Protein AF-A0A923MIB2-F1 (afdb_monomer_lite)

Organism: NCBI:txid2763042

pLDDT: mean 70.45, std 13.37, range [32.12, 87.5]

Structure (mmCIF, N/CA/C/O backbone):
data_AF-A0A923MIB2-F1
#
_entry.id   AF-A0A923MIB2-F1
#
loop_
_atom_site.group_PDB
_atom_site.id
_atom_site.type_symbol
_atom_site.label_atom_id
_atom_site.label_alt_id
_atom_site.label_comp_id
_atom_site.label_asym_id
_atom_site.label_entity_id
_atom_site.label_seq_id
_atom_site.pdbx_PDB_ins_code
_atom_site.Cartn_x
_atom_site.Cartn_y
_atom_site.Cartn_z
_atom_site.occupancy
_atom_site.B_iso_or_equiv
_atom_site.auth_seq_id
_atom_site.auth_comp_id
_atom_site.auth_asym_id
_atom_site.auth_atom_id
_atom_site.pdbx_PDB_model_num
ATOM 1 N N . MET A 1 1 ? -17.174 -15.415 28.365 1.00 32.12 1 MET A N 1
ATOM 2 C CA . MET A 1 1 ? -15.814 -15.024 27.937 1.00 32.12 1 MET A CA 1
ATOM 3 C C . MET A 1 1 ? -15.917 -14.420 26.541 1.00 32.12 1 MET A C 1
ATOM 5 O O . MET A 1 1 ? -16.147 -15.159 25.591 1.00 32.12 1 MET A O 1
ATOM 9 N N . LYS A 1 2 ? -15.910 -13.082 26.428 1.00 36.69 2 LYS A N 1
ATOM 10 C CA . LYS A 1 2 ? -15.958 -12.380 25.132 1.00 36.69 2 LYS A CA 1
ATOM 11 C C . LYS A 1 2 ? -14.562 -12.450 24.509 1.00 36.69 2 LYS A C 1
ATOM 13 O O . LYS A 1 2 ? -13.572 -12.295 25.211 1.00 36.69 2 LYS A O 1
ATOM 18 N N . LYS A 1 3 ? -14.502 -12.791 23.223 1.00 38.03 3 LYS A N 1
ATOM 19 C CA . LYS A 1 3 ? -13.264 -12.937 22.452 1.00 38.03 3 LYS A CA 1
ATOM 20 C C . LYS A 1 3 ? -12.641 -11.552 22.247 1.00 38.03 3 LYS A C 1
ATOM 22 O O . LYS A 1 3 ? -12.900 -10.903 21.244 1.00 38.03 3 LYS A O 1
ATOM 27 N N . ASP A 1 4 ? -11.841 -11.127 23.217 1.00 43.84 4 ASP A N 1
ATOM 28 C CA . ASP A 1 4 ? -10.958 -9.949 23.198 1.00 43.84 4 ASP A CA 1
ATOM 29 C C . ASP A 1 4 ? -9.702 -10.196 22.340 1.00 43.84 4 ASP A C 1
ATOM 31 O O . ASP A 1 4 ? -8.575 -9.865 22.697 1.00 43.84 4 ASP A O 1
ATOM 35 N N . ILE A 1 5 ? -9.877 -10.868 21.203 1.00 48.31 5 ILE A N 1
ATOM 36 C CA . ILE A 1 5 ? -8.764 -11.257 20.348 1.00 48.31 5 ILE A CA 1
ATOM 37 C C . ILE A 1 5 ? -8.799 -10.323 19.146 1.00 48.31 5 ILE A C 1
ATOM 39 O O . ILE A 1 5 ? -9.689 -10.422 18.305 1.00 48.31 5 ILE A O 1
ATOM 43 N N . TRP A 1 6 ? -7.773 -9.471 19.073 1.00 51.50 6 TRP A N 1
ATOM 44 C CA . TRP A 1 6 ? -7.165 -8.993 17.827 1.00 51.50 6 TRP A CA 1
ATOM 45 C C . TRP A 1 6 ? -7.499 -7.608 17.251 1.00 51.50 6 TRP A C 1
ATOM 47 O O . TRP A 1 6 ? -7.228 -7.395 16.076 1.00 51.50 6 TRP A O 1
ATOM 57 N N . LEU A 1 7 ? -7.991 -6.615 17.999 1.00 52.72 7 LEU A N 1
ATOM 58 C CA . LEU A 1 7 ? -8.203 -5.282 17.400 1.00 52.72 7 LEU A CA 1
ATOM 59 C C . LEU A 1 7 ? -7.492 -4.144 18.133 1.00 52.72 7 LEU A C 1
ATOM 61 O O . LEU A 1 7 ? -7.631 -3.962 19.340 1.00 52.72 7 LEU A O 1
ATOM 65 N N . LYS A 1 8 ? -6.701 -3.402 17.348 1.00 47.88 8 LYS A N 1
ATOM 66 C CA . LYS A 1 8 ? -5.835 -2.299 17.765 1.00 47.88 8 LYS A CA 1
ATOM 67 C C . LYS A 1 8 ? -6.677 -1.126 18.318 1.00 47.88 8 LYS A C 1
ATOM 69 O O . LYS A 1 8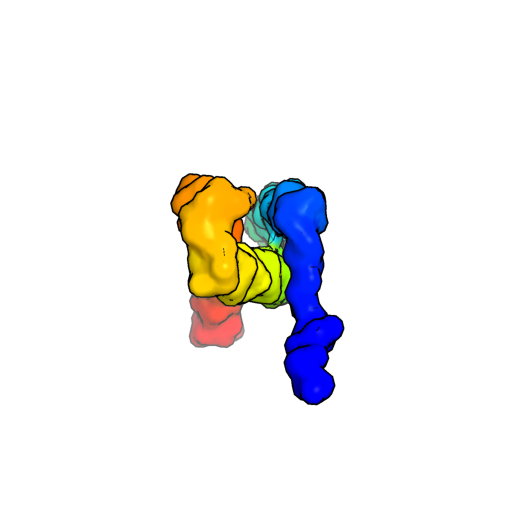 ? -7.535 -0.628 17.587 1.00 47.88 8 LYS A O 1
ATOM 74 N N . PRO A 1 9 ? -6.467 -0.657 19.567 1.00 49.06 9 PRO A N 1
ATOM 75 C CA . PRO A 1 9 ? -7.171 0.497 20.137 1.00 49.06 9 PRO A CA 1
ATOM 76 C C . PRO A 1 9 ? -6.966 1.772 19.302 1.00 49.06 9 PRO A C 1
ATOM 78 O O . PRO A 1 9 ? -5.929 1.941 18.669 1.00 49.06 9 PRO A O 1
ATOM 81 N N . GLY A 1 10 ? -7.920 2.713 19.332 1.00 52.94 10 GLY A N 1
ATOM 82 C CA . GLY A 1 10 ? -7.997 3.879 18.426 1.00 52.94 10 GLY A CA 1
ATOM 83 C C . GLY A 1 10 ? -6.732 4.748 18.269 1.00 52.94 10 GLY A C 1
ATOM 84 O O . GLY A 1 10 ? -6.565 5.406 17.246 1.00 52.94 10 GLY A O 1
ATOM 85 N N . LYS A 1 11 ? -5.784 4.707 19.217 1.00 48.25 11 LYS A N 1
ATOM 86 C CA . LYS A 1 11 ? -4.469 5.371 19.101 1.00 48.25 11 LYS A CA 1
ATOM 87 C C . LYS A 1 11 ? -3.557 4.720 18.047 1.00 48.25 11 LYS A C 1
ATOM 89 O O . LYS A 1 11 ? -2.765 5.405 17.408 1.00 48.25 11 LYS A O 1
ATOM 94 N N . GLU A 1 12 ? -3.701 3.417 17.830 1.00 54.12 12 GLU A N 1
ATOM 95 C CA . GLU A 1 12 ? -2.961 2.647 16.828 1.00 54.12 12 GLU A CA 1
ATOM 96 C C . GLU A 1 12 ? -3.551 2.759 15.415 1.00 54.12 12 GLU A C 1
ATOM 98 O O . GLU A 1 12 ? -2.880 2.434 14.436 1.00 54.12 12 GLU A O 1
ATOM 103 N N . LEU A 1 13 ? -4.778 3.265 15.291 1.00 59.88 13 LEU A N 1
ATOM 104 C CA . LEU A 1 13 ? -5.420 3.546 14.007 1.00 59.88 13 LEU A CA 1
ATOM 105 C C . LEU A 1 13 ? -4.726 4.703 13.281 1.00 59.88 13 LEU A C 1
ATOM 107 O O . LEU A 1 13 ? -4.480 4.637 12.079 1.00 59.88 13 LEU A O 1
ATOM 111 N N . ASN A 1 14 ? -4.313 5.721 14.039 1.00 63.62 14 ASN A N 1
ATOM 112 C CA . ASN A 1 14 ? -3.515 6.825 13.517 1.00 63.62 14 ASN A CA 1
ATOM 113 C C . ASN A 1 14 ? -2.120 6.346 13.074 1.00 63.62 14 ASN A C 1
ATOM 115 O O . ASN A 1 14 ? -1.614 6.772 12.041 1.00 63.62 14 ASN A O 1
ATOM 119 N N . THR A 1 15 ? -1.524 5.397 13.807 1.00 65.75 15 THR A N 1
ATOM 120 C CA . THR A 1 15 ? -0.277 4.731 13.403 1.00 65.75 15 THR A CA 1
ATOM 121 C C . THR A 1 15 ? -0.456 3.933 12.110 1.00 65.75 15 THR A C 1
ATOM 123 O O . THR A 1 15 ? 0.374 4.063 11.218 1.00 65.75 15 THR A O 1
ATOM 126 N N . GLY A 1 16 ? -1.549 3.176 11.965 1.00 67.38 16 GLY A N 1
ATOM 127 C CA . GLY A 1 16 ? -1.856 2.440 10.732 1.00 67.38 16 GLY A CA 1
ATOM 128 C C . GLY A 1 16 ? -2.042 3.355 9.518 1.00 67.38 16 GLY A C 1
ATOM 129 O O . GLY A 1 16 ? -1.525 3.063 8.444 1.00 67.38 16 GLY A O 1
ATOM 130 N N . ALA A 1 17 ? -2.696 4.506 9.693 1.00 71.06 17 ALA A N 1
ATOM 131 C CA . ALA A 1 17 ? -2.836 5.504 8.632 1.00 71.06 17 ALA A CA 1
ATOM 132 C C . ALA A 1 17 ? -1.487 6.135 8.233 1.00 71.06 17 ALA A C 1
ATOM 134 O O . ALA A 1 17 ? -1.225 6.324 7.045 1.00 71.06 17 ALA A O 1
ATOM 135 N N . ILE A 1 18 ? -0.609 6.420 9.204 1.00 75.81 18 ILE A N 1
ATOM 136 C CA . ILE A 1 18 ? 0.743 6.944 8.945 1.00 75.81 18 ILE A CA 1
ATOM 137 C C . ILE A 1 18 ? 1.593 5.905 8.203 1.00 75.81 18 ILE A C 1
ATOM 139 O O . ILE A 1 18 ? 2.213 6.236 7.193 1.00 75.81 18 ILE A O 1
ATOM 143 N N . ILE A 1 19 ? 1.600 4.650 8.664 1.00 79.75 19 ILE A N 1
ATOM 144 C CA . ILE A 1 19 ? 2.373 3.572 8.030 1.00 79.75 19 ILE A CA 1
ATOM 145 C C . ILE A 1 19 ? 1.841 3.290 6.623 1.00 79.75 19 ILE A C 1
ATOM 147 O O . ILE A 1 19 ? 2.630 3.212 5.681 1.00 79.75 19 ILE A O 1
ATOM 151 N N . GLY A 1 20 ? 0.517 3.240 6.454 1.00 78.50 20 GLY A N 1
ATOM 152 C CA . GLY A 1 20 ? -0.115 3.134 5.143 1.00 78.50 20 GLY A CA 1
ATOM 153 C C . GLY A 1 20 ? 0.320 4.273 4.219 1.00 78.50 20 GLY A C 1
ATOM 154 O O . GLY A 1 20 ? 0.772 4.022 3.103 1.00 78.50 20 GLY A O 1
ATOM 155 N N . GLY A 1 21 ? 0.250 5.527 4.678 1.00 80.69 21 GLY A N 1
ATOM 156 C CA . GLY A 1 21 ? 0.653 6.696 3.889 1.00 80.69 21 GLY A CA 1
ATOM 157 C C . GLY A 1 21 ? 2.122 6.658 3.452 1.00 80.69 21 GLY A C 1
ATOM 158 O O . GLY A 1 21 ? 2.431 6.944 2.294 1.00 80.69 21 GLY A O 1
ATOM 159 N N . ILE A 1 22 ? 3.025 6.239 4.344 1.00 85.38 22 ILE A N 1
ATOM 160 C CA . ILE A 1 22 ? 4.448 6.040 4.024 1.00 85.38 22 ILE A CA 1
ATOM 161 C C . ILE A 1 22 ? 4.612 4.922 2.988 1.00 85.38 22 ILE A C 1
ATOM 163 O O . ILE A 1 22 ? 5.312 5.106 1.990 1.00 85.38 22 ILE A O 1
ATOM 167 N N . GLY A 1 23 ? 3.919 3.798 3.175 1.00 83.00 23 GLY A N 1
ATOM 168 C CA . GLY A 1 23 ? 3.882 2.701 2.212 1.00 83.00 23 GLY A CA 1
ATOM 169 C C . GLY A 1 23 ? 3.430 3.143 0.822 1.00 83.00 23 GLY A C 1
ATOM 170 O O . GLY A 1 23 ? 3.981 2.697 -0.184 1.00 83.00 23 GLY A O 1
ATOM 171 N N . PHE A 1 24 ? 2.481 4.080 0.755 1.00 81.00 24 PHE A N 1
ATOM 172 C CA . PHE A 1 24 ? 1.967 4.612 -0.507 1.00 81.00 24 PHE A CA 1
ATOM 173 C C . PHE A 1 24 ? 2.993 5.489 -1.211 1.00 81.00 24 PHE A C 1
ATOM 175 O O . PHE A 1 24 ? 3.216 5.336 -2.411 1.00 81.00 24 PHE A O 1
ATOM 182 N N . ALA A 1 25 ? 3.674 6.358 -0.466 1.00 86.06 25 ALA A N 1
ATOM 183 C CA . ALA A 1 25 ? 4.760 7.163 -1.010 1.00 86.06 25 ALA A CA 1
ATOM 184 C C . ALA A 1 25 ? 5.899 6.282 -1.557 1.00 86.06 25 ALA A C 1
ATOM 186 O O . ALA A 1 2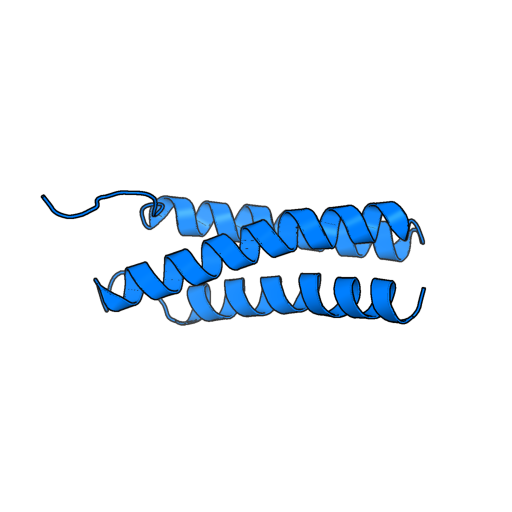5 ? 6.396 6.532 -2.656 1.00 86.06 25 ALA A O 1
ATOM 187 N N . ILE A 1 26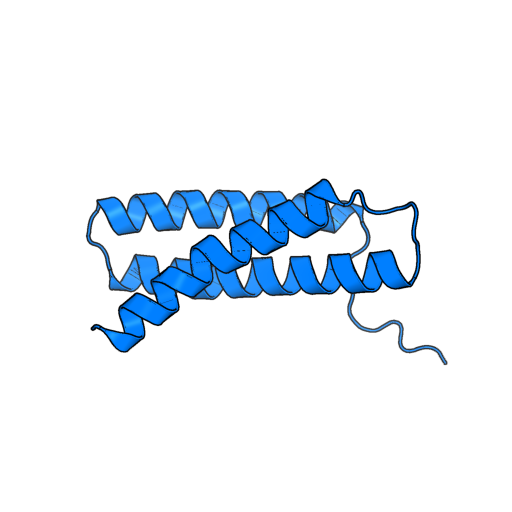 ? 6.262 5.215 -0.834 1.00 86.00 26 ILE A N 1
ATOM 188 C CA . ILE A 1 26 ? 7.268 4.236 -1.274 1.00 86.00 26 ILE A CA 1
ATOM 189 C C . ILE A 1 26 ? 6.805 3.522 -2.548 1.00 86.00 26 ILE A C 1
ATOM 191 O O . ILE A 1 26 ? 7.575 3.413 -3.502 1.00 86.00 26 ILE A O 1
ATOM 195 N N . TYR A 1 27 ? 5.547 3.080 -2.598 1.00 82.88 27 TYR A N 1
ATOM 196 C CA . TYR A 1 27 ? 4.969 2.450 -3.783 1.00 82.88 27 TYR A CA 1
ATOM 197 C C . TYR A 1 27 ? 5.042 3.359 -5.022 1.00 82.88 27 TYR A C 1
ATOM 199 O O . TYR A 1 27 ? 5.484 2.913 -6.083 1.00 82.88 27 TYR A O 1
ATOM 207 N N . ILE A 1 28 ? 4.666 4.637 -4.894 1.00 83.94 28 ILE A N 1
ATOM 208 C CA . ILE A 1 28 ? 4.729 5.606 -5.998 1.00 83.94 28 ILE A CA 1
ATOM 209 C C . ILE A 1 28 ? 6.177 5.858 -6.432 1.00 83.94 28 ILE A C 1
ATOM 211 O O . ILE A 1 28 ? 6.457 5.858 -7.630 1.00 83.94 28 ILE A O 1
ATOM 215 N N . ALA A 1 29 ? 7.108 6.010 -5.486 1.00 86.44 29 ALA A N 1
ATOM 216 C CA . ALA A 1 29 ? 8.523 6.215 -5.792 1.00 86.44 29 ALA A CA 1
ATOM 217 C C . ALA A 1 29 ? 9.138 5.012 -6.531 1.00 86.44 29 ALA A C 1
ATOM 219 O O . ALA A 1 29 ? 9.820 5.186 -7.540 1.00 86.44 29 ALA A O 1
ATOM 220 N N . LEU A 1 30 ? 8.852 3.788 -6.076 1.00 85.56 30 LEU A N 1
ATOM 221 C CA . LEU A 1 30 ? 9.310 2.556 -6.729 1.00 85.56 30 LEU A CA 1
ATOM 222 C C . LEU A 1 30 ? 8.670 2.363 -8.108 1.00 85.56 30 LEU A C 1
ATOM 224 O O . LEU A 1 30 ? 9.340 1.911 -9.037 1.00 85.56 30 LEU A O 1
ATOM 228 N N . SER A 1 31 ? 7.397 2.735 -8.253 1.00 80.44 31 SER A N 1
ATOM 229 C CA . SER A 1 31 ? 6.698 2.707 -9.541 1.00 80.44 31 SER A CA 1
ATOM 230 C C . SER A 1 31 ? 7.308 3.703 -10.531 1.00 80.44 31 SER A C 1
ATOM 232 O O . SER A 1 31 ? 7.503 3.360 -11.693 1.00 80.44 31 SER A O 1
ATOM 234 N N . ALA A 1 32 ? 7.672 4.905 -10.072 1.00 85.00 32 ALA A N 1
ATOM 235 C CA . ALA A 1 32 ? 8.331 5.923 -10.891 1.00 85.00 32 ALA A CA 1
ATOM 236 C C . ALA A 1 32 ? 9.753 5.520 -11.325 1.00 85.00 32 ALA A C 1
ATOM 238 O O . ALA A 1 32 ? 10.198 5.908 -12.401 1.00 85.00 32 ALA A O 1
ATOM 239 N N . LEU A 1 33 ? 10.447 4.717 -10.514 1.00 87.50 33 LEU A N 1
ATOM 240 C CA . LEU A 1 33 ? 11.753 4.133 -10.842 1.00 87.50 33 LEU A CA 1
ATOM 241 C C . LEU A 1 33 ? 11.657 2.891 -11.749 1.00 87.50 33 LEU A C 1
ATOM 243 O O . LEU A 1 33 ? 12.680 2.271 -12.030 1.00 87.50 33 LEU A O 1
ATOM 247 N N . GLU A 1 34 ? 10.453 2.504 -12.188 1.00 82.38 34 GLU A N 1
ATOM 248 C CA . GLU A 1 34 ? 10.183 1.290 -12.977 1.00 82.38 34 GLU A CA 1
ATOM 249 C C . GLU A 1 34 ? 10.616 -0.015 -12.278 1.00 82.38 34 GLU A C 1
ATOM 251 O O . GLU A 1 34 ? 10.739 -1.075 -12.897 1.00 82.38 34 GLU A O 1
ATOM 256 N N . TRP A 1 35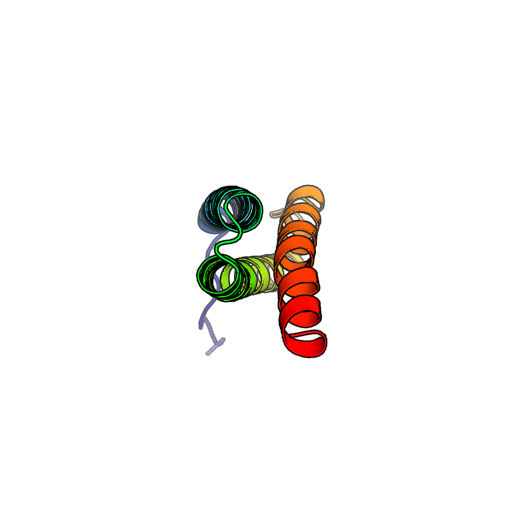 ? 10.786 0.011 -10.952 1.00 86.19 35 TRP A N 1
ATOM 257 C CA . TRP A 1 35 ? 11.124 -1.160 -10.140 1.00 86.19 35 TRP A CA 1
ATOM 258 C C . TRP A 1 35 ? 9.866 -1.973 -9.830 1.00 86.19 35 TRP A C 1
ATOM 260 O O . TRP A 1 35 ? 9.464 -2.146 -8.678 1.00 86.19 35 TRP A O 1
ATOM 270 N N . ARG A 1 36 ? 9.234 -2.480 -10.894 1.00 77.31 36 ARG A N 1
ATOM 271 C CA . ARG A 1 36 ? 7.890 -3.079 -10.879 1.00 77.31 36 ARG A CA 1
ATOM 272 C C . ARG A 1 36 ? 7.736 -4.196 -9.848 1.00 77.31 36 ARG A C 1
ATOM 274 O O . ARG A 1 36 ? 6.720 -4.237 -9.168 1.00 77.31 36 ARG A O 1
ATOM 281 N N . GLY A 1 37 ? 8.749 -5.048 -9.672 1.00 80.62 37 GLY A N 1
ATOM 282 C CA . GLY A 1 37 ? 8.719 -6.125 -8.673 1.00 80.62 37 GLY A CA 1
ATOM 283 C C . GLY A 1 37 ? 8.708 -5.623 -7.223 1.00 80.62 37 GLY A C 1
ATOM 284 O O . GLY A 1 37 ? 7.931 -6.110 -6.405 1.00 80.62 37 GLY A O 1
ATOM 285 N N . LEU A 1 38 ? 9.520 -4.608 -6.908 1.00 83.31 38 LEU A N 1
ATOM 286 C CA . LEU A 1 38 ? 9.563 -4.007 -5.570 1.00 83.31 38 LEU A CA 1
ATOM 287 C C . LEU A 1 38 ? 8.332 -3.138 -5.297 1.00 83.31 38 LEU A C 1
ATOM 289 O O . LEU A 1 38 ? 7.814 -3.157 -4.182 1.00 83.31 38 LEU A O 1
ATOM 293 N N . ALA A 1 39 ? 7.829 -2.430 -6.311 1.00 80.81 39 ALA A N 1
ATOM 294 C CA . ALA A 1 39 ? 6.570 -1.697 -6.225 1.00 80.81 39 ALA A CA 1
ATOM 295 C C . ALA A 1 39 ? 5.398 -2.646 -5.923 1.00 80.81 39 ALA A C 1
ATOM 297 O O . ALA A 1 39 ? 4.608 -2.371 -5.023 1.00 80.81 39 ALA A O 1
ATOM 298 N N . LEU A 1 40 ? 5.330 -3.799 -6.598 1.00 81.88 40 LEU A N 1
ATOM 299 C CA . LEU A 1 40 ? 4.334 -4.839 -6.322 1.00 81.88 40 LEU A CA 1
ATOM 300 C C . LEU A 1 40 ? 4.436 -5.371 -4.891 1.00 81.88 40 LEU A C 1
ATOM 302 O O . LEU A 1 40 ? 3.425 -5.485 -4.202 1.00 81.88 40 LEU A O 1
ATOM 306 N N . PHE A 1 41 ? 5.654 -5.662 -4.430 1.00 84.25 41 PHE A N 1
ATOM 307 C CA . PHE A 1 41 ? 5.879 -6.149 -3.071 1.00 84.25 41 PHE A CA 1
ATOM 308 C C . PHE A 1 41 ? 5.433 -5.126 -2.018 1.00 84.25 41 PHE A C 1
ATOM 310 O O . PHE A 1 41 ? 4.718 -5.478 -1.080 1.00 84.25 41 PHE A O 1
ATOM 317 N N . ALA A 1 42 ? 5.789 -3.851 -2.202 1.00 80.94 42 ALA A N 1
ATOM 318 C CA . ALA A 1 42 ? 5.359 -2.767 -1.325 1.00 80.94 42 ALA A CA 1
ATOM 319 C C . ALA A 1 42 ? 3.831 -2.592 -1.348 1.00 80.94 42 ALA A C 1
ATOM 321 O O . ALA A 1 42 ? 3.207 -2.520 -0.293 1.00 80.94 42 ALA A O 1
ATOM 322 N N . ALA A 1 43 ? 3.213 -2.593 -2.531 1.00 82.31 43 ALA A N 1
ATOM 323 C CA . ALA A 1 43 ? 1.767 -2.451 -2.669 1.00 82.31 43 ALA A CA 1
ATOM 324 C C . ALA A 1 43 ? 0.990 -3.589 -1.992 1.00 82.31 43 ALA A C 1
ATOM 326 O O . ALA A 1 43 ? -0.040 -3.342 -1.370 1.00 82.31 43 ALA A O 1
ATOM 327 N N . LEU A 1 44 ? 1.489 -4.827 -2.067 1.00 82.31 44 LEU A N 1
ATOM 328 C CA . LEU A 1 44 ? 0.876 -5.967 -1.387 1.00 82.31 44 LEU A CA 1
ATOM 329 C C . LEU A 1 44 ? 1.079 -5.893 0.130 1.00 82.31 44 LEU A C 1
ATOM 331 O O . LEU A 1 44 ? 0.102 -5.988 0.868 1.00 82.31 44 LEU A O 1
ATOM 335 N N . ALA A 1 45 ? 2.312 -5.682 0.599 1.00 83.50 45 ALA A N 1
ATOM 336 C CA . ALA A 1 45 ? 2.622 -5.644 2.028 1.00 83.50 45 ALA A CA 1
ATOM 337 C C . ALA A 1 45 ? 1.873 -4.508 2.747 1.00 83.50 45 ALA A C 1
ATOM 339 O O . ALA A 1 45 ? 1.162 -4.749 3.724 1.00 83.50 45 ALA A O 1
ATOM 340 N N . PHE A 1 46 ? 1.962 -3.285 2.220 1.00 78.56 46 PHE A N 1
ATOM 341 C CA . PHE A 1 46 ? 1.296 -2.124 2.807 1.00 78.56 46 PHE A CA 1
ATOM 342 C C . PHE A 1 46 ? -0.207 -2.088 2.506 1.00 78.56 46 PHE A C 1
ATOM 344 O O . PHE A 1 46 ? -0.974 -1.598 3.332 1.00 78.56 46 PHE A O 1
ATOM 351 N N . GLY A 1 47 ? -0.657 -2.643 1.376 1.00 80.44 47 GLY A N 1
ATOM 352 C CA . GLY A 1 47 ? -2.079 -2.744 1.045 1.00 80.44 47 GLY A CA 1
ATOM 353 C C . GLY A 1 47 ? -2.828 -3.706 1.968 1.00 80.44 47 GLY A C 1
ATOM 354 O O . GLY A 1 47 ? -3.944 -3.401 2.390 1.00 80.44 47 GLY A O 1
ATOM 355 N N . LEU A 1 48 ? -2.203 -4.828 2.347 1.00 79.88 48 LEU A N 1
ATOM 356 C CA . LEU A 1 48 ? -2.727 -5.737 3.372 1.00 79.88 48 LEU A CA 1
ATOM 357 C C . LEU A 1 48 ? -2.773 -5.070 4.750 1.00 79.88 48 LEU A C 1
ATOM 359 O O . LEU A 1 48 ? -3.778 -5.198 5.447 1.00 79.88 48 LEU A O 1
ATOM 363 N N . GLU A 1 49 ? -1.731 -4.328 5.131 1.00 76.38 49 GLU A N 1
ATOM 364 C CA . GLU A 1 49 ? -1.690 -3.627 6.420 1.00 76.38 49 GLU A CA 1
ATOM 365 C C . GLU A 1 49 ? -2.742 -2.502 6.497 1.00 76.38 49 GLU A C 1
ATOM 367 O O . GLU A 1 49 ? -3.473 -2.392 7.484 1.00 76.38 49 GLU A O 1
ATOM 372 N N . ALA A 1 50 ? -2.905 -1.729 5.417 1.00 73.06 50 ALA A N 1
ATOM 373 C CA . ALA A 1 50 ? -3.950 -0.714 5.287 1.00 73.06 50 ALA A CA 1
ATOM 374 C C . ALA A 1 50 ? -5.357 -1.339 5.268 1.00 73.06 50 ALA A C 1
ATOM 376 O O . ALA A 1 50 ? -6.270 -0.827 5.917 1.00 73.06 50 ALA A O 1
ATOM 377 N N . GLY A 1 51 ? -5.535 -2.475 4.587 1.00 75.75 51 GLY A N 1
ATOM 378 C CA . GLY A 1 51 ? -6.782 -3.241 4.608 1.00 75.75 51 GLY A CA 1
ATOM 379 C C . GLY A 1 51 ? -7.121 -3.766 6.007 1.00 75.75 51 GLY A C 1
ATOM 380 O O . GLY A 1 51 ? -8.269 -3.679 6.445 1.00 75.75 51 GLY A O 1
ATOM 381 N N . TYR A 1 52 ? -6.117 -4.230 6.751 1.00 70.12 52 TYR A N 1
ATOM 382 C CA . TYR A 1 52 ? -6.279 -4.671 8.133 1.00 70.12 52 TYR A CA 1
ATOM 383 C C . TYR A 1 52 ? -6.663 -3.510 9.065 1.00 70.12 52 TYR A C 1
ATOM 385 O O . TYR A 1 52 ? -7.583 -3.636 9.880 1.00 70.12 52 TYR A O 1
ATOM 393 N N . ALA A 1 53 ? -6.019 -2.351 8.906 1.00 69.56 53 ALA A N 1
ATOM 394 C CA . ALA A 1 53 ? -6.366 -1.129 9.628 1.00 69.56 53 ALA A CA 1
ATOM 395 C C . ALA A 1 53 ? -7.784 -0.633 9.283 1.00 69.56 53 ALA A C 1
ATOM 397 O O . ALA A 1 53 ? -8.508 -0.190 10.174 1.00 69.56 53 ALA A O 1
ATOM 398 N N . PHE A 1 54 ? -8.217 -0.768 8.026 1.00 71.62 54 PHE A N 1
ATOM 399 C CA . PHE A 1 54 ? -9.571 -0.428 7.585 1.00 71.62 54 PHE A CA 1
ATOM 400 C C . PHE A 1 54 ? -10.645 -1.334 8.205 1.00 71.62 54 PHE A C 1
ATOM 402 O O . PHE A 1 54 ? -11.631 -0.832 8.746 1.00 71.62 54 PHE A O 1
ATOM 409 N N . LEU A 1 55 ? -10.442 -2.656 8.189 1.00 71.56 55 LEU A N 1
ATOM 410 C CA . LEU A 1 55 ? -11.355 -3.606 8.837 1.00 71.56 55 LEU A CA 1
ATOM 411 C C . LEU A 1 55 ? -11.402 -3.393 10.354 1.00 71.56 55 LEU A C 1
ATOM 413 O O . LEU A 1 55 ? -12.477 -3.429 10.951 1.00 71.56 55 LEU A O 1
ATOM 417 N N . SER A 1 56 ? -10.255 -3.080 10.961 1.00 65.88 56 SER A N 1
ATOM 418 C CA . SER A 1 56 ? -10.179 -2.720 12.378 1.00 65.88 56 SER A CA 1
ATOM 419 C C . SER A 1 56 ? -10.970 -1.449 12.698 1.00 65.88 56 SER A C 1
ATOM 421 O O . SER A 1 56 ? -11.645 -1.381 13.724 1.00 65.88 56 SER A O 1
ATOM 423 N N . ALA A 1 57 ? -10.927 -0.451 11.812 1.00 65.62 57 ALA A N 1
ATOM 424 C CA . ALA A 1 57 ? -11.694 0.784 11.950 1.00 65.62 57 ALA A CA 1
ATOM 425 C C . ALA A 1 57 ? -13.204 0.566 11.794 1.00 65.62 57 ALA A C 1
ATOM 427 O O . ALA A 1 57 ? -13.989 1.200 12.499 1.00 65.62 57 ALA A O 1
ATOM 428 N N . LEU A 1 58 ? -13.607 -0.343 10.902 1.00 68.44 58 LEU A N 1
ATOM 429 C CA . LEU A 1 58 ? -15.001 -0.741 10.717 1.00 68.44 58 LEU A CA 1
ATOM 430 C C . LEU A 1 58 ? -15.566 -1.451 11.956 1.00 68.44 58 LEU A C 1
ATOM 432 O O . LEU A 1 58 ? -16.611 -1.027 12.447 1.00 68.44 58 LEU A O 1
ATOM 436 N N . ASP A 1 59 ? -14.866 -2.454 12.503 1.00 65.94 59 ASP A N 1
ATOM 437 C CA . ASP A 1 59 ? -15.312 -3.180 13.711 1.00 65.94 59 ASP A CA 1
ATOM 438 C C . ASP A 1 59 ? -15.339 -2.267 14.948 1.00 65.94 59 ASP A C 1
ATOM 440 O O . ASP A 1 59 ? -16.298 -2.280 15.723 1.00 65.94 59 ASP A O 1
ATOM 444 N N . CYS A 1 60 ? -14.329 -1.398 15.099 1.00 60.16 60 CYS A N 1
ATOM 445 C CA . CYS A 1 60 ? -14.276 -0.422 16.190 1.00 60.16 60 CYS A CA 1
ATOM 446 C C . CYS A 1 60 ? -15.472 0.544 16.143 1.00 60.16 60 CYS A C 1
ATOM 448 O O . CYS A 1 60 ? -16.064 0.850 17.178 1.00 60.16 60 CYS A O 1
ATOM 450 N N . ARG A 1 61 ? -15.897 0.948 14.940 1.00 59.78 61 ARG A N 1
ATOM 451 C CA . ARG A 1 61 ? -17.068 1.813 14.741 1.00 59.78 61 ARG A CA 1
ATOM 452 C C . ARG A 1 61 ? -18.400 1.087 14.931 1.00 59.78 61 ARG A C 1
ATOM 454 O O . ARG A 1 61 ? -19.390 1.724 15.288 1.00 59.78 61 ARG A O 1
ATOM 461 N N . GLU A 1 62 ? -18.452 -0.218 14.676 1.00 62.59 62 GLU A N 1
ATOM 462 C CA . GLU A 1 62 ? -19.651 -1.027 14.918 1.00 62.59 62 GLU A CA 1
ATOM 463 C C . GLU A 1 62 ? -19.930 -1.174 16.423 1.00 62.59 62 GLU A C 1
ATOM 465 O O . GLU A 1 62 ? -21.087 -1.133 16.847 1.00 62.59 62 GLU A O 1
ATOM 470 N N . LYS A 1 63 ? -18.869 -1.248 17.239 1.00 58.66 63 LYS A N 1
ATOM 471 C CA . LYS A 1 63 ? -18.964 -1.266 18.707 1.00 58.66 63 LYS A CA 1
ATOM 472 C C . LYS A 1 63 ? -19.124 0.115 19.346 1.00 58.66 63 LYS A C 1
ATOM 474 O O . LYS A 1 63 ? -19.800 0.201 20.367 1.00 58.66 63 LYS A O 1
ATOM 479 N N . ASP A 1 64 ? -18.542 1.166 18.768 1.00 52.06 64 ASP A N 1
ATOM 480 C CA . ASP A 1 64 ? -18.465 2.494 19.386 1.00 52.06 64 ASP A CA 1
ATOM 481 C C . ASP A 1 64 ? -18.627 3.598 18.318 1.00 52.06 64 ASP A C 1
ATOM 483 O O . ASP A 1 64 ? -17.682 3.992 17.631 1.00 52.06 64 ASP A O 1
ATOM 487 N N . LYS A 1 65 ? -19.868 4.078 18.122 1.00 49.91 65 LYS A N 1
ATOM 488 C CA . LYS A 1 65 ? -20.245 4.998 17.024 1.00 49.91 65 LYS A CA 1
ATOM 489 C C . LYS A 1 65 ? -19.549 6.370 17.057 1.00 49.91 65 LYS A C 1
ATOM 491 O O . LYS A 1 65 ? -19.587 7.055 16.036 1.00 49.91 65 LYS A O 1
ATOM 496 N N . ASP A 1 66 ? -18.936 6.748 18.179 1.00 51.16 66 ASP A N 1
ATOM 497 C CA . ASP A 1 66 ? -18.400 8.096 18.432 1.00 51.16 66 ASP A CA 1
ATOM 498 C C . ASP A 1 66 ? -16.858 8.166 18.401 1.00 51.16 66 ASP A C 1
ATOM 500 O O . ASP A 1 66 ? -16.281 9.230 18.190 1.00 51.16 66 ASP A O 1
ATOM 504 N N . SER A 1 67 ? -16.164 7.029 18.537 1.00 51.38 67 SER A N 1
ATOM 505 C CA . SER A 1 67 ? -14.699 7.005 18.701 1.00 51.38 67 SER A CA 1
ATOM 506 C C . SER A 1 67 ? -13.892 7.117 17.394 1.00 51.38 67 SER A C 1
ATOM 508 O O . SER A 1 67 ? -12.697 7.415 17.438 1.00 51.38 67 SER A O 1
ATOM 510 N N . VAL A 1 68 ? -14.498 6.890 16.218 1.00 51.84 68 VAL A N 1
ATOM 511 C CA . VAL A 1 68 ? -13.787 6.896 14.921 1.00 51.84 68 VAL A CA 1
ATOM 512 C C . VAL A 1 68 ? -14.519 7.753 13.886 1.00 51.84 68 VAL A C 1
ATOM 514 O O . VAL A 1 68 ? -15.606 7.413 13.416 1.00 51.84 68 VAL A O 1
ATOM 517 N N . SER A 1 69 ? -13.887 8.858 13.481 1.00 57.22 69 SER A N 1
ATOM 518 C CA . SER A 1 69 ? -14.426 9.756 12.456 1.00 57.22 69 SER A CA 1
ATOM 519 C C . SER A 1 69 ? -14.453 9.073 11.082 1.00 57.22 69 SER A C 1
ATOM 521 O O . SER A 1 69 ? -13.457 8.492 10.643 1.00 57.22 69 SER A O 1
ATOM 523 N N . TYR A 1 70 ? -15.587 9.174 10.378 1.00 56.28 70 TYR A N 1
ATOM 524 C CA . TYR A 1 70 ? -15.840 8.560 9.061 1.00 56.28 70 TYR A CA 1
ATOM 525 C C . TYR A 1 70 ? -14.726 8.863 8.045 1.00 56.28 70 TYR A C 1
ATOM 527 O O . TYR A 1 70 ? -14.396 8.029 7.206 1.00 56.28 70 TYR A O 1
ATOM 535 N N . ASN A 1 71 ? -14.086 10.025 8.176 1.00 61.19 71 ASN A N 1
ATOM 536 C CA . ASN A 1 71 ? -13.003 10.458 7.302 1.00 61.19 71 ASN A CA 1
ATOM 537 C C . ASN A 1 71 ? -11.732 9.589 7.421 1.00 61.19 71 ASN A C 1
ATOM 539 O O . ASN A 1 71 ? -11.021 9.414 6.438 1.00 61.19 71 ASN A O 1
ATOM 543 N N . ILE A 1 72 ? -11.453 9.000 8.591 1.00 64.69 72 ILE A N 1
ATOM 544 C CA . ILE A 1 72 ? -10.278 8.129 8.799 1.00 64.69 72 ILE A CA 1
ATOM 545 C C . ILE A 1 72 ? -10.545 6.716 8.271 1.00 64.69 72 ILE A C 1
ATOM 547 O O . ILE A 1 72 ? -9.669 6.121 7.641 1.00 64.69 72 ILE A O 1
ATOM 551 N N . VAL A 1 73 ? -11.766 6.203 8.474 1.00 65.94 73 VAL A N 1
ATOM 552 C CA . VAL A 1 73 ? -12.222 4.929 7.888 1.00 65.94 73 VAL A CA 1
ATOM 553 C C . VAL A 1 73 ? -12.117 5.004 6.369 1.00 65.94 73 VAL A C 1
ATOM 555 O O . VAL A 1 73 ? -11.399 4.217 5.760 1.00 65.94 73 VAL A O 1
ATOM 558 N N . TRP A 1 74 ? -12.760 5.993 5.749 1.00 69.75 74 TRP A N 1
ATOM 559 C CA . TRP A 1 74 ? -12.736 6.125 4.294 1.00 69.75 74 TRP A CA 1
ATOM 560 C C . TRP A 1 74 ? -11.371 6.538 3.751 1.00 69.75 74 TRP A C 1
ATOM 562 O O . TRP A 1 74 ? -11.006 6.075 2.676 1.00 69.75 74 TRP A O 1
ATOM 572 N N . GLY A 1 75 ? -10.581 7.314 4.499 1.00 78.19 75 GLY A N 1
ATOM 573 C CA . GLY A 1 75 ? -9.201 7.638 4.135 1.00 78.19 75 GLY A CA 1
ATOM 574 C C . GLY A 1 75 ? -8.299 6.402 4.074 1.00 78.19 75 GLY A C 1
ATOM 575 O O . GLY A 1 75 ? -7.602 6.197 3.084 1.00 78.19 75 GLY A O 1
ATOM 576 N N . THR A 1 76 ? -8.364 5.531 5.085 1.00 72.69 76 THR A N 1
ATOM 577 C CA . THR A 1 76 ? -7.573 4.285 5.126 1.00 72.69 76 THR A CA 1
ATOM 578 C C . THR A 1 76 ? -8.069 3.272 4.091 1.00 72.69 76 THR A C 1
ATOM 580 O O . THR A 1 76 ? -7.266 2.628 3.419 1.00 72.69 76 THR A O 1
ATOM 583 N N . GLY A 1 77 ? -9.389 3.174 3.903 1.00 77.50 77 GLY A N 1
ATOM 584 C CA . GLY A 1 77 ? -9.991 2.318 2.878 1.00 77.50 77 GLY A CA 1
ATOM 585 C C . GLY A 1 77 ? -9.626 2.752 1.459 1.00 77.50 77 GLY A C 1
ATOM 586 O O . GLY A 1 77 ? -9.240 1.920 0.640 1.00 77.50 77 GLY A O 1
ATOM 587 N N . ALA A 1 78 ? -9.667 4.057 1.175 1.00 79.94 78 ALA A N 1
ATOM 588 C CA . ALA A 1 78 ? -9.224 4.604 -0.104 1.00 79.94 78 ALA A CA 1
ATOM 589 C C . ALA A 1 78 ? -7.743 4.297 -0.355 1.00 79.94 78 ALA A C 1
ATOM 591 O O . ALA A 1 78 ? -7.379 3.895 -1.458 1.00 79.94 78 ALA A O 1
ATOM 592 N N . LEU A 1 79 ? -6.903 4.418 0.675 1.00 77.25 79 LEU A N 1
ATOM 593 C CA . LEU A 1 79 ? -5.482 4.109 0.572 1.00 77.25 79 LEU A CA 1
ATOM 594 C C . LEU A 1 79 ? -5.226 2.624 0.263 1.00 77.25 79 LEU A C 1
ATOM 596 O O . LEU A 1 79 ? -4.409 2.307 -0.599 1.00 77.25 79 LEU A O 1
ATOM 600 N N . ALA A 1 80 ? -5.966 1.721 0.913 1.00 80.81 80 ALA A N 1
ATOM 601 C CA . ALA A 1 80 ? -5.890 0.287 0.642 1.00 80.81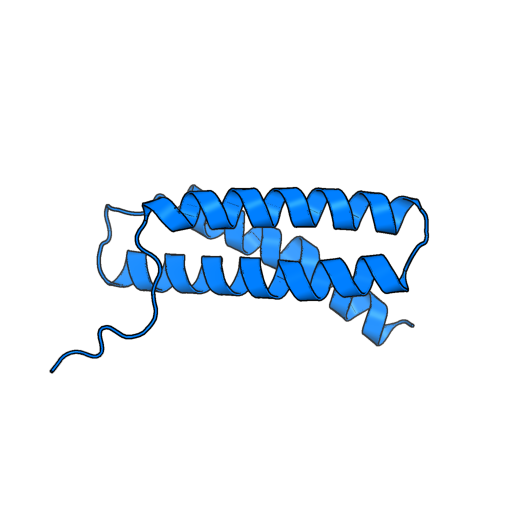 80 ALA A CA 1
ATOM 602 C C . ALA A 1 80 ? -6.281 -0.031 -0.811 1.00 80.81 80 ALA A C 1
ATOM 604 O O . ALA A 1 80 ? -5.584 -0.788 -1.486 1.00 80.81 80 ALA A O 1
ATOM 605 N N . ILE A 1 81 ? -7.343 0.596 -1.329 1.00 81.38 81 ILE A N 1
ATOM 606 C CA . ILE A 1 81 ? -7.754 0.441 -2.733 1.00 81.38 81 ILE A CA 1
ATOM 607 C C . ILE A 1 81 ? -6.669 0.980 -3.674 1.00 81.38 81 ILE A C 1
ATOM 609 O O . ILE A 1 81 ? -6.301 0.302 -4.630 1.00 81.38 81 ILE A O 1
ATOM 613 N N . LEU A 1 82 ? -6.111 2.160 -3.392 1.00 82.50 82 LEU A N 1
ATOM 614 C CA . LEU A 1 82 ? -5.066 2.775 -4.214 1.00 82.50 82 LEU A CA 1
ATOM 615 C C . LEU A 1 82 ? -3.772 1.951 -4.284 1.00 82.50 82 LEU A C 1
ATOM 617 O O . LEU A 1 82 ? -3.032 2.097 -5.253 1.00 82.50 82 LEU A O 1
ATOM 621 N N . MET A 1 83 ? -3.505 1.082 -3.307 1.00 80.81 83 MET A N 1
ATOM 622 C CA . MET A 1 83 ? -2.382 0.139 -3.352 1.00 80.81 83 MET A CA 1
ATOM 623 C C . MET A 1 83 ? -2.750 -1.198 -3.996 1.00 80.81 83 MET A C 1
ATOM 625 O O . MET A 1 83 ? -2.032 -1.694 -4.863 1.00 80.81 83 MET A O 1
ATOM 629 N N . LEU A 1 84 ? -3.871 -1.795 -3.588 1.00 78.69 84 LEU A N 1
ATOM 630 C CA . LEU A 1 84 ? -4.228 -3.153 -3.996 1.00 78.69 84 LEU A CA 1
ATOM 631 C C . LEU A 1 84 ? -4.729 -3.213 -5.441 1.00 78.69 84 LEU A C 1
ATOM 633 O O . LEU A 1 84 ? -4.410 -4.160 -6.156 1.00 78.69 84 LEU A O 1
ATOM 637 N N . LEU A 1 85 ? -5.468 -2.203 -5.907 1.00 81.06 85 LEU A N 1
ATOM 638 C CA . LEU A 1 85 ? -6.004 -2.176 -7.269 1.00 81.06 85 LEU A CA 1
ATOM 639 C C . LEU A 1 85 ? -4.900 -2.179 -8.347 1.00 81.06 85 LEU A C 1
ATOM 641 O O . LEU A 1 85 ? -4.969 -3.009 -9.260 1.00 81.06 85 LEU A O 1
ATOM 645 N N . PRO A 1 86 ? -3.859 -1.323 -8.275 1.00 76.31 86 PRO A N 1
ATOM 646 C CA . PRO A 1 86 ? -2.776 -1.381 -9.247 1.00 76.31 86 PRO A CA 1
ATOM 647 C C . PRO A 1 86 ? -1.873 -2.607 -9.062 1.00 76.31 86 PRO A C 1
ATOM 649 O O . PRO A 1 86 ? -1.373 -3.120 -10.063 1.00 76.31 86 PRO A O 1
ATOM 652 N N . ALA A 1 87 ? -1.716 -3.137 -7.842 1.00 78.38 87 ALA A N 1
ATOM 653 C CA . ALA A 1 87 ? -1.030 -4.414 -7.630 1.00 78.38 87 ALA A CA 1
ATOM 654 C C . ALA A 1 87 ? -1.741 -5.558 -8.373 1.00 78.38 87 ALA A C 1
ATOM 656 O O . ALA A 1 87 ? -1.116 -6.275 -9.152 1.00 78.38 87 ALA A O 1
ATOM 657 N N . VAL A 1 88 ? -3.064 -5.673 -8.219 1.00 78.19 88 VAL A N 1
ATOM 658 C CA . VAL A 1 88 ? -3.887 -6.670 -8.923 1.00 78.19 88 VAL A CA 1
ATOM 659 C C . VAL A 1 88 ? -3.808 -6.481 -10.437 1.00 78.19 88 VAL A C 1
ATOM 661 O O . VAL A 1 88 ? -3.590 -7.448 -11.161 1.00 78.19 88 VAL A O 1
ATOM 664 N N . MET A 1 89 ? -3.912 -5.246 -10.936 1.00 78.88 89 MET A N 1
ATOM 665 C CA . MET A 1 89 ? -3.768 -4.990 -12.373 1.00 78.88 89 MET A CA 1
ATOM 666 C C . MET A 1 89 ? -2.380 -5.353 -12.906 1.00 78.88 89 MET A C 1
ATOM 668 O O . MET A 1 89 ? -2.284 -5.849 -14.026 1.00 78.88 89 MET A O 1
ATOM 672 N N . THR A 1 90 ? -1.323 -5.134 -12.121 1.00 77.50 90 THR A N 1
ATOM 673 C CA . THR A 1 90 ? 0.049 -5.500 -12.503 1.00 77.50 90 THR A CA 1
ATOM 674 C C . THR A 1 90 ? 0.223 -7.016 -12.561 1.00 77.50 90 THR A C 1
ATOM 676 O O . THR A 1 90 ? 0.893 -7.502 -13.461 1.00 77.50 90 THR A O 1
ATOM 679 N N . ILE A 1 91 ? -0.427 -7.771 -11.669 1.00 76.81 91 ILE A N 1
ATOM 680 C CA . ILE A 1 91 ? -0.424 -9.244 -1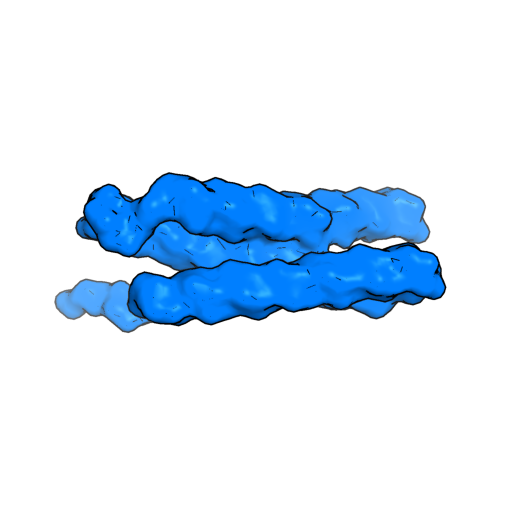1.694 1.00 76.81 91 ILE A CA 1
ATOM 681 C C . ILE A 1 91 ? -1.238 -9.790 -12.876 1.00 76.81 91 ILE A C 1
ATOM 683 O O . ILE A 1 91 ? -0.850 -10.781 -13.476 1.00 76.81 91 ILE A O 1
ATOM 687 N N . ILE A 1 92 ? -2.372 -9.166 -13.211 1.00 78.75 92 ILE A N 1
ATOM 688 C CA . ILE A 1 92 ? -3.241 -9.630 -14.307 1.00 78.75 92 ILE A CA 1
ATOM 689 C C . ILE A 1 92 ? -2.634 -9.326 -15.687 1.00 78.75 92 ILE A C 1
ATOM 691 O O . ILE A 1 92 ? -2.888 -10.058 -16.640 1.00 78.75 92 ILE A O 1
ATOM 695 N N . LYS A 1 93 ? -1.892 -8.219 -15.819 1.00 67.56 93 LYS A N 1
ATOM 696 C CA . LYS A 1 93 ? -1.328 -7.753 -17.099 1.00 67.56 93 LYS A CA 1
ATOM 697 C C . LYS A 1 93 ? 0.153 -8.084 -17.310 1.00 67.56 93 LYS A C 1
ATOM 699 O O . LYS A 1 93 ? 0.628 -7.870 -18.424 1.00 67.56 93 LYS A O 1
ATOM 704 N N . GLY A 1 94 ? 0.873 -8.484 -16.263 1.00 57.06 94 GLY A N 1
ATOM 705 C CA . GLY A 1 94 ? 2.284 -8.889 -16.319 1.00 57.06 94 GLY A CA 1
ATOM 706 C C . GLY A 1 94 ? 2.433 -10.353 -16.688 1.00 57.06 94 GLY A C 1
ATOM 707 O O . GLY A 1 94 ? 3.393 -10.649 -17.429 1.00 57.06 94 GLY A O 1
#

Foldseek 3Di:
DDPPPDADPLVCLVVLLVLLVVLLVVLVVCVVVVVLVVSLVSLVVNLVSLVSSLVSLVVVCVVPVPSHDPCSSVSSVVSSCVSVVVSVVSVVVD

Sequence (94 aa):
MKKDIWLKPGKELNTGAIIGGIGFAIYIALSALEWRGLALFAALAFGLEAGYAFLSALDCREKDKDSVSYNIVWGTGALAILMLLPAVMTIIKG

Secondary structure (DSSP, 8-state):
-----S---HHHHHHHHHHHHHHHHHHHHHHHTT-HHHHHHHHHHHHHHHHHHHHHHHHHHHH-TTSS-HHHHHHHHHHHHHHHHHHHHHHHH-

Radius of gyration: 14.71 Å; chains: 1; bounding box: 32×26×45 Å